Protein AF-A0A3B8WVD6-F1 (afdb_monomer)

Radius of gyration: 18.37 Å; Cα contacts (8 Å, |Δi|>4): 48; chains: 1; bounding box: 48×24×40 Å

Mean predicted aligned error: 9.53 Å

InterPro domains:
  IPR002081 Cryptochrome/DNA photolyase class 1 [PTHR11455] (1-78)
  IPR036134 Cryptochrome/DNA photolyase, FAD-binding domain-like superfamily [SSF48173] (2-94)

Organism: Marinobacter nauticus (NCBI:txid2743)

Structure (mmCIF, N/CA/C/O backbone):
data_AF-A0A3B8WVD6-F1
#
_entry.id   AF-A0A3B8WVD6-F1
#
loop_
_atom_site.group_PDB
_atom_site.id
_atom_site.type_symbol
_atom_site.label_atom_id
_atom_site.label_alt_id
_atom_site.label_comp_id
_atom_site.label_asym_id
_atom_site.label_entity_id
_atom_site.label_seq_id
_atom_site.pdbx_PDB_ins_code
_atom_site.Cartn_x
_atom_site.Cartn_y
_atom_site.Cartn_z
_atom_site.occupancy
_atom_site.B_iso_or_equiv
_atom_site.auth_seq_id
_atom_site.auth_comp_id
_atom_site.auth_asym_id
_atom_site.auth_atom_id
_atom_site.pdbx_PDB_model_num
ATOM 1 N N . ALA A 1 1 ? -5.674 2.768 19.971 1.00 48.38 1 ALA A N 1
ATOM 2 C CA . ALA A 1 1 ? -5.245 4.164 20.207 1.00 48.38 1 ALA A CA 1
ATOM 3 C C . ALA A 1 1 ? -3.770 4.446 19.856 1.00 48.38 1 ALA A C 1
ATOM 5 O O . ALA A 1 1 ? -3.454 5.613 19.680 1.00 48.38 1 ALA A O 1
ATOM 6 N N . ASN A 1 2 ? -2.890 3.437 19.688 1.00 57.38 2 ASN A N 1
ATOM 7 C CA . ASN A 1 2 ? -1.428 3.634 19.549 1.00 57.38 2 ASN A CA 1
ATOM 8 C C . ASN A 1 2 ? -0.804 3.252 18.184 1.00 57.38 2 ASN A C 1
ATOM 10 O O . ASN A 1 2 ? 0.419 3.244 18.056 1.00 57.38 2 ASN A O 1
ATOM 14 N N . TYR A 1 3 ? -1.596 2.955 17.149 1.00 56.59 3 TYR A N 1
ATOM 15 C CA . TYR A 1 3 ? -1.078 2.521 15.837 1.00 56.59 3 TYR A CA 1
ATOM 16 C C . TYR A 1 3 ? -0.223 3.603 15.149 1.00 56.59 3 TYR A C 1
ATOM 18 O O . TYR A 1 3 ? 0.857 3.318 14.637 1.00 56.59 3 TYR A O 1
ATOM 26 N N . LYS A 1 4 ? -0.646 4.875 15.205 1.00 53.59 4 LYS A N 1
ATOM 27 C CA . LYS A 1 4 ? 0.085 6.001 14.585 1.00 53.59 4 LYS A CA 1
ATOM 28 C C . LYS A 1 4 ? 1.485 6.213 15.180 1.00 53.59 4 LYS A C 1
ATOM 30 O O . LYS A 1 4 ? 2.384 6.647 14.470 1.00 53.59 4 LYS A O 1
ATOM 35 N N . VAL A 1 5 ? 1.665 5.899 16.464 1.00 59.62 5 VAL A N 1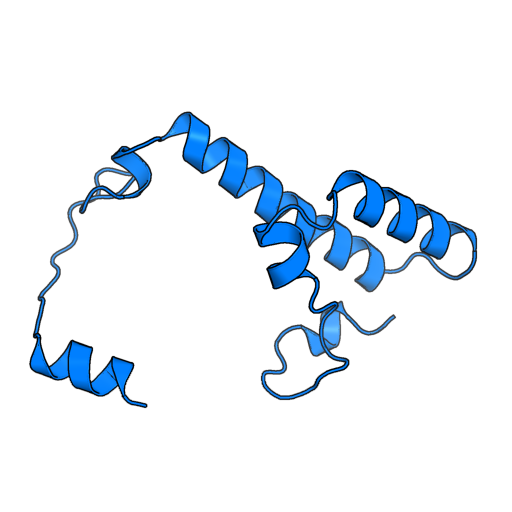
ATOM 36 C CA . VAL A 1 5 ? 2.930 6.096 17.193 1.00 59.62 5 VAL A CA 1
ATOM 37 C C . VAL A 1 5 ? 3.888 4.924 16.976 1.00 59.62 5 VAL A C 1
ATOM 39 O O . VAL A 1 5 ? 5.099 5.111 16.940 1.00 59.62 5 VAL A O 1
ATOM 42 N N . THR A 1 6 ? 3.356 3.717 16.780 1.00 57.66 6 THR A N 1
ATOM 43 C CA . THR A 1 6 ? 4.149 2.481 16.746 1.00 57.66 6 THR A CA 1
ATOM 44 C C . THR A 1 6 ? 4.462 1.984 15.331 1.00 57.66 6 THR A C 1
ATOM 46 O O . THR A 1 6 ? 5.390 1.202 15.173 1.00 57.66 6 THR A O 1
ATOM 49 N N . ARG A 1 7 ? 3.808 2.501 14.276 1.00 57.16 7 ARG A N 1
ATOM 50 C CA . ARG A 1 7 ? 3.968 2.031 12.877 1.00 57.16 7 ARG A CA 1
ATOM 51 C C . ARG A 1 7 ? 5.398 1.991 12.316 1.00 57.16 7 ARG A C 1
ATOM 53 O O . ARG A 1 7 ? 5.630 1.280 11.345 1.00 57.16 7 ARG A O 1
ATOM 60 N N . ASN A 1 8 ? 6.324 2.779 12.867 1.00 63.28 8 ASN A N 1
ATOM 61 C CA . ASN A 1 8 ? 7.722 2.832 12.418 1.00 63.28 8 ASN A CA 1
ATOM 62 C C . ASN A 1 8 ? 8.657 1.969 13.283 1.00 63.28 8 ASN A C 1
ATOM 64 O O . ASN A 1 8 ? 9.851 1.900 13.001 1.00 63.28 8 ASN A O 1
ATOM 68 N N . ALA A 1 9 ? 8.140 1.336 14.339 1.00 60.84 9 ALA A N 1
ATOM 69 C CA . ALA A 1 9 ? 8.902 0.400 15.147 1.00 60.84 9 ALA A CA 1
ATOM 70 C C . ALA A 1 9 ? 9.109 -0.897 14.356 1.00 60.84 9 ALA A C 1
ATOM 72 O O . ALA A 1 9 ? 8.147 -1.538 13.929 1.00 60.84 9 ALA A O 1
ATOM 73 N N . LEU A 1 10 ? 10.374 -1.271 14.167 1.00 57.97 10 LEU A N 1
ATOM 74 C CA . LEU A 1 10 ? 10.767 -2.447 13.389 1.00 57.97 10 LEU A CA 1
ATOM 75 C C . LEU A 1 10 ? 10.572 -3.771 14.151 1.00 57.97 10 LEU A C 1
ATOM 77 O O . LEU A 1 10 ? 10.532 -4.812 13.506 1.00 57.97 10 LEU A O 1
ATOM 81 N N . ASP A 1 11 ? 10.419 -3.731 15.481 1.00 48.72 11 ASP A N 1
ATOM 82 C CA . ASP A 1 11 ? 10.678 -4.894 16.350 1.00 48.72 11 ASP A CA 1
ATOM 83 C C . ASP A 1 11 ? 9.561 -5.219 17.365 1.00 48.72 11 ASP A C 1
ATOM 85 O O . ASP A 1 11 ? 9.779 -5.935 18.336 1.00 48.72 11 ASP A O 1
ATOM 89 N N . ASP A 1 12 ? 8.344 -4.698 17.167 1.00 52.09 12 ASP A N 1
ATOM 90 C CA . ASP A 1 12 ? 7.203 -5.012 18.041 1.00 52.09 12 ASP A CA 1
ATOM 91 C C . ASP A 1 12 ? 6.046 -5.670 17.269 1.00 52.09 12 ASP A C 1
ATOM 93 O O . ASP A 1 12 ? 5.597 -5.226 16.206 1.00 52.09 12 ASP A O 1
ATOM 97 N N . TRP A 1 13 ? 5.540 -6.780 17.803 1.00 52.91 13 TRP A N 1
ATOM 98 C CA . TRP A 1 13 ? 4.434 -7.516 17.199 1.00 52.91 13 TRP A CA 1
ATOM 99 C C . TRP A 1 13 ? 3.119 -6.725 17.295 1.00 52.91 13 TRP A C 1
ATOM 101 O O . TRP A 1 13 ? 2.325 -6.758 16.351 1.00 52.91 13 TRP A O 1
ATOM 111 N N . GLY A 1 14 ? 2.937 -5.930 18.358 1.00 54.56 14 GLY A N 1
ATOM 112 C CA . GLY A 1 14 ? 1.759 -5.080 18.588 1.00 54.56 14 GLY A CA 1
ATOM 113 C C . GLY A 1 14 ? 1.750 -3.747 17.828 1.00 54.56 14 GLY A C 1
ATOM 114 O O . GLY A 1 14 ? 0.735 -3.050 17.819 1.00 54.56 14 GLY A O 1
ATOM 115 N N . SER A 1 15 ? 2.848 -3.398 17.153 1.00 55.28 15 SER A N 1
ATOM 116 C CA . SER A 1 15 ? 3.036 -2.088 16.513 1.00 55.28 15 SER A CA 1
ATOM 117 C C . SER A 1 15 ? 2.273 -1.888 15.203 1.00 55.28 15 SER A C 1
ATOM 119 O O . SER A 1 15 ? 2.144 -0.771 14.695 1.00 55.28 15 SER A O 1
ATOM 121 N N . SER A 1 16 ? 1.768 -2.975 14.616 1.00 58.03 16 SER A N 1
ATOM 122 C CA . SER A 1 16 ? 1.013 -2.927 13.371 1.00 58.03 16 SER A CA 1
ATOM 123 C C . SER A 1 16 ? -0.026 -4.035 13.294 1.00 58.03 16 SER A C 1
ATOM 125 O O . SER A 1 16 ? 0.107 -5.062 13.948 1.00 58.03 16 SER A O 1
ATOM 127 N N . SER A 1 17 ? -1.057 -3.843 12.469 1.00 61.03 17 SER A N 1
ATOM 128 C CA . SER A 1 17 ? -2.153 -4.807 12.300 1.00 61.03 17 SER A CA 1
ATOM 129 C C . SER A 1 17 ? -1.725 -6.137 11.672 1.00 61.03 17 SER A C 1
ATOM 131 O O . SER A 1 17 ? -2.492 -7.091 11.687 1.00 61.03 17 SER A O 1
ATOM 133 N N . LYS A 1 18 ? -0.520 -6.203 11.084 1.00 75.56 18 LYS A N 1
ATOM 134 C CA . LYS A 1 18 ? 0.031 -7.379 10.391 1.00 75.56 18 LYS A CA 1
ATOM 135 C C . LYS A 1 18 ? -0.879 -7.944 9.284 1.00 75.56 18 LYS A C 1
ATOM 137 O O . LYS A 1 18 ? -0.625 -9.038 8.812 1.00 75.56 18 LYS A O 1
ATOM 142 N N . PHE A 1 19 ? -1.874 -7.203 8.783 1.00 69.00 19 PHE A N 1
ATOM 143 C CA . PHE A 1 19 ? -2.833 -7.692 7.773 1.00 69.00 19 PHE A CA 1
ATOM 144 C C . PHE A 1 19 ? -2.258 -7.891 6.362 1.00 69.00 19 PHE A C 1
ATOM 146 O O . PHE A 1 19 ? -2.916 -8.485 5.509 1.00 69.00 19 PHE A O 1
ATOM 153 N N . ALA A 1 20 ? -1.037 -7.416 6.105 1.00 72.06 20 ALA A N 1
ATOM 154 C CA . ALA A 1 20 ? -0.402 -7.444 4.790 1.00 72.06 20 ALA A CA 1
ATOM 155 C C . ALA A 1 20 ? -0.438 -8.818 4.073 1.00 72.06 20 ALA A C 1
ATOM 157 O O . ALA A 1 20 ? -0.925 -8.848 2.943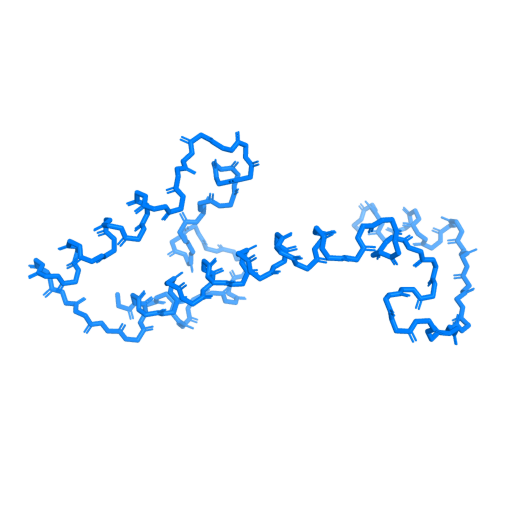 1.00 72.06 20 ALA A O 1
ATOM 158 N N . PRO A 1 21 ? -0.004 -9.951 4.670 1.00 71.38 21 PRO A N 1
ATOM 159 C CA . PRO A 1 21 ? -0.013 -11.250 3.991 1.00 71.38 21 PRO A CA 1
ATOM 160 C C . PRO A 1 21 ? -1.424 -11.739 3.626 1.00 71.38 21 PRO A C 1
ATOM 162 O O . PRO A 1 21 ? -1.627 -12.252 2.527 1.00 71.38 21 PRO A O 1
ATOM 165 N N . TRP A 1 22 ? -2.420 -11.527 4.492 1.00 73.50 22 TRP A N 1
ATOM 166 C CA . TRP A 1 22 ? -3.804 -11.946 4.227 1.00 73.50 22 TRP A CA 1
ATOM 167 C C . TRP A 1 22 ? -4.486 -11.083 3.160 1.00 73.50 22 TRP A C 1
ATOM 169 O O . TRP A 1 22 ? -5.198 -11.611 2.305 1.00 73.50 22 TRP A O 1
ATOM 179 N N . LEU A 1 23 ? -4.221 -9.773 3.159 1.00 74.44 23 LEU A N 1
ATOM 180 C CA . LEU A 1 23 ? -4.709 -8.846 2.132 1.00 74.44 2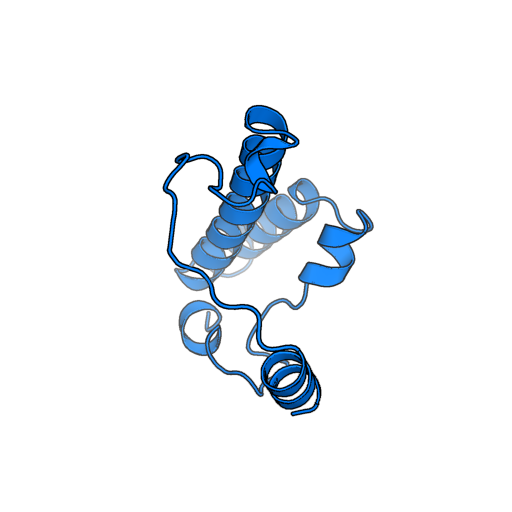3 LEU A CA 1
ATOM 181 C C . LEU A 1 23 ? -4.026 -9.053 0.771 1.00 74.44 23 LEU A C 1
ATOM 183 O O . LEU A 1 23 ? -4.641 -8.777 -0.263 1.00 74.44 23 LEU A O 1
ATOM 187 N N . ALA A 1 24 ? -2.763 -9.492 0.764 1.00 73.50 24 ALA A N 1
ATOM 188 C CA . ALA A 1 24 ? -1.997 -9.755 -0.453 1.00 73.50 24 ALA A CA 1
ATOM 189 C C . ALA A 1 24 ? -2.465 -11.033 -1.159 1.00 73.50 24 ALA A C 1
ATOM 191 O O . ALA A 1 24 ? -2.549 -11.052 -2.383 1.00 73.50 24 ALA A O 1
ATOM 192 N N . ASN A 1 25 ? -2.820 -12.071 -0.395 1.00 77.75 25 ASN A N 1
ATOM 193 C CA . ASN A 1 25 ? -3.307 -13.340 -0.941 1.00 77.75 25 ASN A CA 1
ATOM 194 C C . ASN A 1 25 ? -4.825 -13.357 -1.209 1.00 77.75 25 ASN A C 1
ATOM 196 O O . ASN A 1 25 ? -5.364 -14.362 -1.661 1.00 77.75 25 ASN A O 1
ATOM 200 N N . GLY A 1 26 ? -5.535 -12.269 -0.892 1.00 77.12 26 GLY A N 1
ATOM 201 C CA . GLY A 1 26 ? -6.992 -12.184 -1.037 1.00 77.12 26 GLY A CA 1
ATOM 202 C C . GLY A 1 26 ? -7.783 -13.014 -0.020 1.00 77.12 26 GLY A C 1
ATOM 203 O O . GLY A 1 26 ? -8.994 -13.136 -0.158 1.00 77.12 26 GLY A O 1
ATOM 204 N N . CYS A 1 27 ? -7.130 -13.546 1.019 1.00 75.31 27 CYS A N 1
ATOM 205 C CA . CYS A 1 27 ? -7.788 -14.260 2.118 1.00 75.31 27 CYS A CA 1
ATOM 206 C C . CYS A 1 27 ? -8.645 -13.340 2.999 1.00 75.31 27 CYS A C 1
ATOM 208 O O . CYS A 1 27 ? -9.452 -13.826 3.784 1.00 75.31 27 CYS A O 1
ATOM 210 N N . LEU A 1 28 ? -8.426 -12.027 2.910 1.00 76.50 28 LEU A N 1
ATOM 211 C CA . LEU A 1 28 ? -9.163 -11.006 3.639 1.00 76.50 28 LEU A CA 1
ATOM 212 C C . LEU A 1 28 ? -9.571 -9.899 2.666 1.00 76.50 28 LEU A C 1
ATOM 214 O O . LEU A 1 28 ? -8.726 -9.363 1.941 1.00 76.50 28 LEU A O 1
ATOM 218 N N . SER A 1 29 ? -10.854 -9.536 2.643 1.00 82.19 29 SER A N 1
ATOM 219 C CA . SER A 1 29 ? -11.326 -8.427 1.819 1.00 82.19 29 SER A CA 1
ATOM 220 C C . SER A 1 29 ? -11.047 -7.095 2.503 1.00 82.19 29 SER A C 1
ATOM 222 O O . SER A 1 29 ? -11.383 -6.893 3.667 1.00 82.19 29 SER A O 1
ATOM 224 N N . VAL A 1 30 ? -10.527 -6.118 1.756 1.00 83.12 30 VAL A N 1
ATOM 225 C CA . VAL A 1 30 ? -10.374 -4.739 2.260 1.00 83.12 30 VAL A CA 1
ATOM 226 C C . VAL A 1 30 ? -11.705 -4.176 2.759 1.00 83.12 30 VAL A C 1
ATOM 228 O O . VAL A 1 30 ? -11.723 -3.462 3.756 1.00 83.12 30 VAL A O 1
ATOM 231 N N . ARG A 1 31 ? -12.826 -4.527 2.114 1.00 83.50 31 ARG A N 1
ATOM 232 C CA . ARG A 1 31 ? -14.160 -4.068 2.533 1.00 83.50 31 ARG A CA 1
ATOM 233 C C . ARG A 1 31 ? -14.546 -4.613 3.906 1.00 83.50 31 ARG A C 1
ATOM 235 O O . ARG A 1 31 ? -15.124 -3.878 4.696 1.00 83.50 31 ARG A O 1
ATOM 242 N N . GLU A 1 32 ? -14.189 -5.863 4.195 1.00 85.50 32 GLU A N 1
ATOM 243 C CA . GLU A 1 32 ? -14.414 -6.476 5.509 1.00 85.50 32 GLU A CA 1
ATOM 244 C C . GLU A 1 32 ? -13.560 -5.790 6.577 1.00 85.50 32 GLU A C 1
ATOM 246 O O . GLU A 1 32 ? -14.063 -5.478 7.652 1.00 85.50 32 GLU A O 1
ATOM 251 N N . VAL A 1 33 ? -12.299 -5.468 6.263 1.00 85.00 33 VAL A N 1
ATOM 252 C CA . VAL A 1 33 ? -11.427 -4.732 7.193 1.00 85.00 33 VAL A CA 1
ATOM 253 C C . VAL A 1 33 ? -11.975 -3.336 7.482 1.00 85.00 33 VAL A C 1
ATOM 255 O O . VAL A 1 33 ? -12.009 -2.928 8.639 1.00 85.00 33 VAL A O 1
ATOM 258 N N . VAL A 1 34 ? -12.438 -2.607 6.462 1.00 85.62 34 VAL A N 1
ATOM 259 C CA . VAL A 1 34 ? -13.040 -1.277 6.651 1.00 85.62 34 VAL A CA 1
ATOM 260 C C . VAL A 1 34 ? -14.312 -1.367 7.495 1.00 85.62 34 VAL A C 1
ATOM 262 O O . VAL A 1 34 ? -14.446 -0.611 8.453 1.00 85.62 34 VAL A O 1
ATOM 265 N N . ALA A 1 35 ? -15.197 -2.326 7.211 1.00 87.00 35 ALA A N 1
ATOM 266 C CA . ALA A 1 35 ? -16.409 -2.534 8.002 1.00 87.00 35 ALA A CA 1
ATOM 267 C C . ALA A 1 35 ? -16.089 -2.869 9.471 1.00 87.00 35 ALA A C 1
ATOM 269 O O . ALA A 1 35 ? -16.725 -2.338 10.381 1.00 87.00 35 ALA A O 1
ATOM 270 N N . ALA A 1 36 ? -15.063 -3.690 9.715 1.00 86.38 36 ALA A N 1
ATOM 271 C CA . ALA A 1 36 ? -14.602 -4.009 11.063 1.00 86.38 36 ALA A CA 1
ATOM 272 C C . ALA A 1 36 ? -14.015 -2.784 11.789 1.00 86.38 36 ALA A C 1
ATOM 274 O O . ALA A 1 36 ? -14.265 -2.604 12.982 1.00 86.38 36 ALA A O 1
ATOM 275 N N . ILE A 1 37 ? -13.280 -1.914 11.084 1.00 85.38 37 ILE A N 1
ATOM 276 C CA . ILE A 1 37 ? -12.785 -0.643 11.640 1.00 85.38 37 ILE A CA 1
ATOM 277 C C . ILE A 1 37 ? -13.964 0.253 12.029 1.00 85.38 37 ILE A C 1
ATOM 279 O O . ILE A 1 37 ? -14.003 0.740 13.156 1.00 85.38 37 ILE A O 1
ATOM 283 N N . GLU A 1 38 ? -14.945 0.432 11.143 1.00 85.25 38 GLU A N 1
ATOM 284 C CA . GLU A 1 38 ? -16.137 1.241 11.428 1.00 85.25 38 GLU A CA 1
ATOM 285 C C . GLU A 1 38 ? -16.925 0.697 12.624 1.00 85.25 38 GLU A C 1
ATOM 287 O O . GLU A 1 38 ? -17.379 1.461 13.478 1.00 85.25 38 GLU A O 1
ATOM 292 N N . GLN A 1 39 ? -17.070 -0.626 12.721 1.00 87.44 39 GLN A N 1
ATOM 293 C CA . GLN A 1 39 ? -17.727 -1.266 13.855 1.00 87.44 39 GLN A CA 1
ATOM 294 C C . GLN A 1 39 ? -16.961 -1.023 15.162 1.00 87.44 39 GLN A C 1
ATOM 296 O O . GLN A 1 39 ? -17.572 -0.672 16.173 1.00 87.44 39 GLN A O 1
ATOM 301 N N . TYR A 1 40 ? -15.633 -1.152 15.141 1.00 85.31 40 TYR A N 1
ATOM 302 C CA . TYR A 1 40 ? -14.790 -0.864 16.299 1.00 85.31 40 TYR A CA 1
ATOM 303 C C . TYR A 1 40 ? -14.901 0.604 16.733 1.00 85.31 40 TYR A C 1
ATOM 305 O O . TYR A 1 40 ? -15.040 0.885 17.924 1.00 85.31 40 TYR A O 1
ATOM 313 N N . GLU A 1 41 ? -14.894 1.544 15.784 1.00 86.69 41 GLU A N 1
ATOM 314 C CA . GLU A 1 41 ? -15.049 2.974 16.065 1.00 86.69 41 GLU A CA 1
ATOM 315 C C . GLU A 1 41 ? -16.406 3.306 16.698 1.00 86.69 41 GLU A C 1
ATOM 317 O O . GLU A 1 41 ? -16.465 4.165 17.576 1.00 86.69 41 GLU A O 1
ATOM 322 N N . ARG A 1 42 ? -17.478 2.612 16.289 1.00 85.81 42 ARG A N 1
ATOM 323 C CA . ARG A 1 42 ? -18.822 2.766 16.873 1.00 85.81 42 ARG A CA 1
ATOM 324 C C . ARG A 1 42 ? -18.936 2.182 18.280 1.00 85.81 42 ARG A C 1
ATOM 326 O O . ARG A 1 42 ? -19.683 2.720 19.088 1.00 85.81 42 ARG A O 1
ATOM 333 N N . GLN A 1 43 ? -18.253 1.071 18.553 1.00 87.00 43 GLN A N 1
ATOM 334 C CA . GLN A 1 43 ? -18.359 0.351 19.828 1.00 87.00 43 GLN A CA 1
ATOM 335 C C . GLN A 1 43 ? -17.384 0.850 20.898 1.00 87.00 43 GLN A C 1
ATOM 337 O O . GLN A 1 43 ? -17.673 0.721 22.083 1.00 87.00 43 GLN A O 1
ATOM 342 N N . HIS A 1 44 ? -16.228 1.379 20.494 1.00 83.00 44 HIS A N 1
ATOM 343 C CA . HIS A 1 44 ? -15.151 1.744 21.412 1.00 83.00 44 HIS A CA 1
ATOM 344 C C . HIS A 1 44 ? -14.797 3.224 21.281 1.00 83.00 44 HIS A C 1
ATOM 346 O O . HIS A 1 44 ? -15.325 4.053 22.012 1.00 83.00 44 HIS A O 1
ATOM 352 N N . THR A 1 45 ? -13.888 3.554 20.361 1.00 77.44 45 THR A N 1
ATOM 353 C CA . THR A 1 45 ? -13.370 4.913 20.183 1.00 77.44 45 THR A CA 1
ATOM 354 C C . THR A 1 45 ? -12.866 5.094 18.762 1.00 77.44 45 THR A C 1
ATOM 356 O O . THR A 1 45 ? -11.985 4.358 18.308 1.00 77.44 45 THR A O 1
ATOM 359 N N . ARG A 1 46 ? -13.333 6.162 18.118 1.00 80.00 46 ARG A N 1
ATOM 360 C CA . ARG A 1 46 ? -12.726 6.732 16.916 1.00 80.00 46 ARG A CA 1
ATOM 361 C C . ARG A 1 46 ? -11.549 7.623 17.295 1.00 80.00 46 ARG A C 1
ATOM 363 O O . ARG A 1 46 ? -11.696 8.536 18.102 1.00 80.00 46 ARG A O 1
ATOM 370 N N . ASN A 1 47 ? -10.372 7.357 16.740 1.00 79.62 47 ASN A N 1
ATOM 371 C CA . ASN A 1 47 ? -9.183 8.174 16.981 1.00 79.62 47 ASN A CA 1
ATOM 372 C C . ASN A 1 47 ? -8.277 8.225 15.744 1.00 79.62 47 ASN A C 1
ATOM 374 O O . ASN A 1 47 ? -8.466 7.505 14.768 1.00 79.62 47 ASN A O 1
ATOM 378 N N . ASP A 1 48 ? -7.234 9.045 15.815 1.00 73.50 48 ASP A N 1
ATOM 379 C CA . ASP A 1 48 ? -6.216 9.159 14.769 1.00 73.50 48 ASP A CA 1
ATOM 380 C C . ASP A 1 48 ? -5.607 7.816 14.345 1.00 73.50 48 ASP A C 1
ATOM 382 O O . ASP A 1 48 ? -5.205 7.660 13.198 1.00 73.50 48 ASP A O 1
ATOM 386 N N . SER A 1 49 ? -5.524 6.839 15.252 1.00 71.19 49 SER A N 1
ATOM 387 C CA . SER A 1 49 ? -4.960 5.522 14.947 1.00 71.19 49 SER A CA 1
ATOM 388 C C . SER A 1 49 ? -5.899 4.651 14.111 1.00 71.19 49 SER A C 1
ATOM 390 O O . SER A 1 49 ? -5.414 3.937 13.236 1.00 71.19 49 SER A O 1
ATOM 392 N N . THR A 1 50 ? -7.214 4.700 14.350 1.00 76.69 50 THR A N 1
ATOM 393 C CA . THR A 1 50 ? -8.199 3.967 13.534 1.00 76.69 50 THR A CA 1
ATOM 394 C C . THR A 1 50 ? -8.331 4.593 12.146 1.00 76.69 50 THR A C 1
ATOM 396 O O . THR A 1 50 ? -8.300 3.877 11.145 1.00 76.69 50 THR A O 1
ATOM 399 N N . TYR A 1 51 ? -8.311 5.928 12.068 1.00 76.56 51 TYR A N 1
ATOM 400 C CA . TYR A 1 51 ? -8.229 6.653 10.798 1.00 76.56 51 TYR A CA 1
ATOM 401 C C . TYR A 1 51 ? -6.954 6.316 10.014 1.00 76.56 51 TYR A C 1
ATOM 403 O O . TYR A 1 51 ? -7.005 6.092 8.805 1.00 76.56 51 TYR A O 1
ATOM 411 N N . TRP A 1 52 ? -5.802 6.241 10.687 1.00 79.31 52 TRP A N 1
ATOM 412 C CA . TRP A 1 52 ? -4.545 5.947 10.005 1.00 79.31 52 TRP A CA 1
ATOM 413 C C . TRP A 1 52 ? -4.514 4.534 9.414 1.00 79.31 52 TRP A C 1
ATOM 415 O O . TRP A 1 52 ? -3.989 4.340 8.323 1.00 79.31 52 TRP A O 1
ATOM 425 N N . LEU A 1 53 ? -5.132 3.555 10.081 1.00 78.44 53 LEU A N 1
ATOM 426 C CA . LEU A 1 53 ? -5.283 2.208 9.528 1.00 78.44 53 LEU A CA 1
ATOM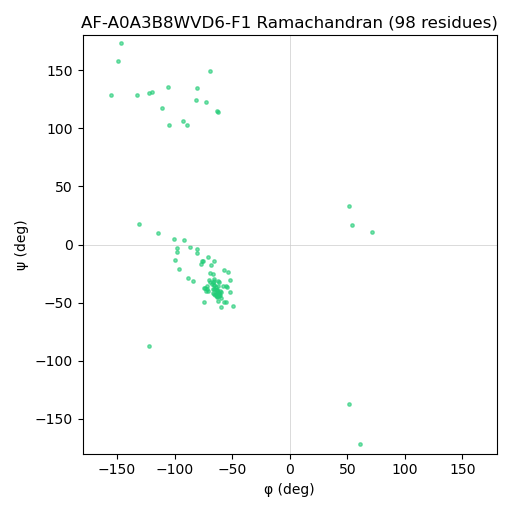 427 C C . LEU A 1 53 ? -6.130 2.213 8.244 1.00 78.44 53 LEU A C 1
ATOM 429 O O . LEU A 1 53 ? -5.760 1.571 7.265 1.00 78.44 53 LEU A O 1
ATOM 433 N N . TRP A 1 54 ? -7.222 2.980 8.217 1.00 81.00 54 TRP A N 1
ATOM 434 C CA . TRP A 1 54 ? -8.019 3.184 7.004 1.00 81.00 54 TRP A CA 1
ATOM 435 C C . TRP A 1 54 ? -7.222 3.889 5.891 1.00 81.00 54 TRP A C 1
ATOM 437 O O . TRP A 1 54 ? -7.290 3.490 4.729 1.00 81.00 54 TRP A O 1
ATOM 447 N N . PHE A 1 55 ? -6.399 4.881 6.238 1.00 82.00 55 PHE A N 1
ATOM 448 C CA . PHE A 1 55 ? -5.536 5.579 5.282 1.00 82.00 55 PHE A CA 1
ATOM 449 C C . PHE A 1 55 ? -4.492 4.653 4.630 1.00 82.00 55 PHE A C 1
ATOM 451 O O . PHE A 1 55 ? -4.248 4.742 3.427 1.00 82.00 55 PHE A O 1
ATOM 458 N N . GLU A 1 56 ? -3.905 3.719 5.378 1.00 84.25 56 GLU A N 1
ATOM 459 C CA . GLU A 1 56 ? -2.985 2.721 4.808 1.00 84.25 56 GLU A CA 1
ATOM 460 C C . GLU A 1 56 ? -3.711 1.756 3.840 1.00 84.25 56 GLU A C 1
ATOM 462 O O . GLU A 1 56 ? -3.143 1.336 2.828 1.00 84.25 56 GLU A O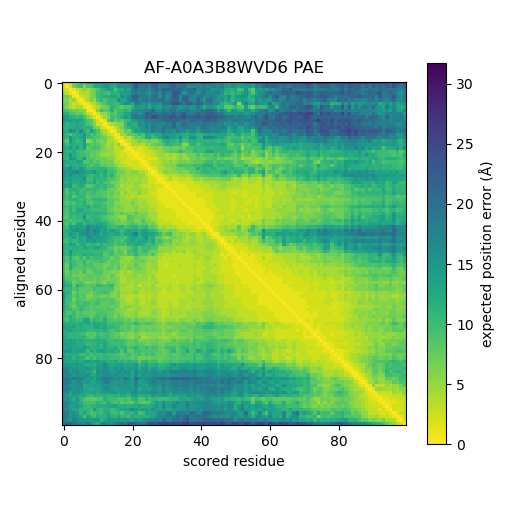 1
ATOM 467 N N . LEU A 1 57 ? -4.999 1.458 4.069 1.00 84.94 57 LEU A N 1
ATOM 468 C CA . LEU A 1 57 ? -5.814 0.694 3.110 1.00 84.94 57 LEU A CA 1
ATOM 469 C C . LEU A 1 57 ? -6.066 1.476 1.811 1.00 84.94 57 LEU A C 1
ATOM 471 O O . LEU A 1 57 ? -6.074 0.875 0.734 1.00 84.94 57 LEU A O 1
ATOM 475 N N . LEU A 1 58 ? -6.202 2.805 1.876 1.00 87.12 58 LEU A N 1
ATOM 476 C CA . LEU A 1 58 ? -6.282 3.641 0.672 1.00 87.12 58 LEU A CA 1
ATOM 477 C C . LEU A 1 58 ? -4.997 3.587 -0.153 1.00 87.12 58 LEU A C 1
ATOM 479 O O . LEU A 1 58 ? -5.069 3.570 -1.379 1.00 87.12 58 LEU A O 1
ATOM 483 N N . TRP A 1 59 ? -3.827 3.520 0.488 1.00 89.00 59 TRP A N 1
ATOM 484 C CA . TRP A 1 59 ? -2.561 3.351 -0.229 1.00 89.00 59 TRP A CA 1
ATOM 485 C C . TRP A 1 59 ? -2.513 2.043 -1.020 1.00 89.00 59 TRP A C 1
ATOM 487 O O . TRP A 1 59 ? -2.087 2.047 -2.179 1.00 89.00 59 TRP A O 1
ATOM 497 N N . ARG A 1 60 ? -2.997 0.936 -0.439 1.00 88.75 60 ARG A N 1
ATOM 498 C CA . ARG A 1 60 ? -3.145 -0.341 -1.159 1.00 88.75 60 ARG A CA 1
ATOM 499 C C . ARG A 1 60 ? -4.022 -0.169 -2.399 1.00 88.75 60 ARG A C 1
ATOM 501 O O . ARG A 1 60 ? -3.638 -0.602 -3.484 1.00 88.75 60 ARG A O 1
ATOM 508 N N . GLU A 1 61 ? -5.182 0.461 -2.240 1.00 88.31 61 GLU A N 1
ATOM 509 C CA . GLU A 1 61 ? -6.133 0.674 -3.333 1.00 88.31 61 GLU A CA 1
ATOM 510 C C . GLU A 1 61 ? -5.542 1.582 -4.420 1.00 88.31 61 GLU A C 1
ATOM 512 O O . GLU A 1 61 ? -5.610 1.273 -5.609 1.00 88.31 61 GLU A O 1
ATOM 517 N N . TYR A 1 62 ? -4.859 2.655 -4.022 1.00 91.06 62 TYR A N 1
ATOM 518 C CA . TYR A 1 62 ? -4.148 3.538 -4.937 1.00 91.06 62 TYR A CA 1
ATOM 519 C C . TYR A 1 62 ? -3.139 2.770 -5.797 1.00 91.06 62 TYR A C 1
ATOM 521 O O . TYR A 1 62 ? -3.164 2.904 -7.020 1.00 91.06 62 TYR A O 1
ATOM 529 N N . PHE A 1 63 ? -2.280 1.936 -5.198 1.00 89.81 63 PHE A N 1
ATOM 530 C CA . PHE A 1 63 ? -1.289 1.168 -5.957 1.00 89.81 63 PHE A CA 1
ATOM 531 C C . PHE A 1 63 ? -1.916 0.109 -6.866 1.00 89.81 63 PHE A C 1
ATOM 533 O O . PHE A 1 63 ? -1.389 -0.125 -7.955 1.00 89.81 63 PHE A O 1
ATOM 540 N N . TYR A 1 64 ? -3.051 -0.474 -6.474 1.00 89.38 64 TYR A N 1
ATOM 541 C CA . TYR A 1 64 ? -3.821 -1.367 -7.338 1.00 89.38 64 TYR A CA 1
ATOM 542 C C . TYR A 1 64 ? -4.273 -0.649 -8.620 1.00 89.38 64 TYR A C 1
ATOM 544 O O . TYR A 1 64 ? -3.930 -1.071 -9.729 1.00 89.38 64 TYR A O 1
ATOM 552 N N . TRP A 1 65 ? -4.941 0.501 -8.494 1.00 92.62 65 TRP A N 1
ATOM 553 C CA . TRP A 1 65 ? -5.363 1.297 -9.654 1.00 92.62 65 TRP A CA 1
ATOM 554 C C . TRP A 1 65 ? -4.183 1.872 -10.439 1.00 92.62 65 TRP A C 1
ATOM 556 O O . TRP A 1 65 ? -4.229 1.950 -11.667 1.00 92.62 65 TRP A O 1
ATOM 566 N N . TYR A 1 66 ? -3.101 2.242 -9.756 1.00 93.19 66 TYR A N 1
ATOM 567 C CA . TYR A 1 66 ? -1.873 2.723 -10.383 1.00 93.19 66 TYR A CA 1
ATOM 568 C C . TYR A 1 66 ? -1.241 1.646 -11.273 1.00 93.19 66 TYR A C 1
ATOM 570 O O . TYR A 1 66 ? -0.858 1.930 -12.411 1.00 93.19 66 TYR A O 1
ATOM 578 N N . ALA A 1 67 ? -1.186 0.401 -10.791 1.00 92.69 67 ALA A N 1
ATOM 579 C CA . ALA A 1 67 ? -0.704 -0.741 -11.557 1.00 92.69 67 ALA A CA 1
ATOM 580 C C . ALA A 1 67 ? -1.601 -1.042 -12.761 1.00 92.69 67 ALA A C 1
ATOM 582 O O . ALA A 1 67 ? -1.080 -1.217 -13.861 1.00 92.69 67 ALA A O 1
ATOM 583 N N . LEU A 1 68 ? -2.928 -1.006 -12.600 1.00 92.69 68 LEU A N 1
ATOM 584 C CA . LEU A 1 68 ? -3.862 -1.170 -13.720 1.00 92.69 68 LEU A CA 1
ATOM 585 C C . LEU A 1 68 ? -3.703 -0.067 -14.778 1.00 92.69 68 LEU A C 1
ATOM 587 O O . LEU A 1 68 ? -3.642 -0.349 -15.972 1.00 92.69 68 LEU A O 1
ATOM 591 N N . LYS A 1 69 ? -3.574 1.193 -14.350 1.00 93.94 69 LYS A N 1
ATOM 592 C CA . LYS A 1 69 ? -3.421 2.351 -15.245 1.00 93.94 69 LYS A CA 1
ATOM 593 C C . LYS A 1 69 ? -2.109 2.320 -16.030 1.00 93.94 69 LYS A C 1
ATOM 595 O O . LYS A 1 69 ? -2.060 2.696 -17.206 1.00 93.94 69 LYS A O 1
ATOM 600 N N . HIS A 1 70 ? -1.012 1.956 -15.372 1.00 92.81 70 HIS A N 1
ATOM 601 C CA . HIS A 1 70 ? 0.320 2.050 -15.965 1.00 92.81 70 HIS A CA 1
ATOM 602 C C . HIS A 1 70 ? 0.814 0.736 -16.577 1.00 92.81 70 HIS A C 1
ATOM 604 O O . HIS A 1 70 ? 1.654 0.791 -17.484 1.00 92.81 70 HIS A O 1
ATOM 610 N N . GLY A 1 71 ? 0.261 -0.405 -16.165 1.00 93.19 71 GLY A N 1
ATOM 611 C CA . GLY A 1 71 ? 0.581 -1.734 -16.678 1.00 93.19 71 GLY A CA 1
ATOM 612 C C . GLY A 1 71 ? 2.084 -2.007 -16.659 1.00 93.19 71 GLY A C 1
ATOM 613 O O . GLY A 1 71 ? 2.795 -1.605 -15.740 1.00 93.19 71 GLY A O 1
ATOM 614 N N . GLY A 1 72 ? 2.602 -2.605 -17.735 1.00 91.19 72 GLY A N 1
ATOM 615 C CA . GLY A 1 72 ? 4.032 -2.907 -17.877 1.00 91.19 72 GLY A CA 1
ATOM 616 C C . GLY A 1 72 ? 4.970 -1.696 -17.748 1.00 91.19 72 GLY A C 1
ATOM 617 O O . GLY A 1 72 ? 6.132 -1.863 -17.387 1.00 91.19 72 GLY A O 1
ATOM 618 N N . ARG A 1 73 ? 4.488 -0.458 -17.959 1.00 90.81 73 ARG A N 1
ATOM 619 C CA . ARG A 1 73 ? 5.316 0.751 -17.770 1.00 90.81 73 ARG A CA 1
ATOM 620 C C . ARG A 1 73 ? 5.707 0.970 -16.313 1.00 90.81 73 ARG A C 1
ATOM 622 O O . ARG A 1 73 ? 6.741 1.592 -16.072 1.00 90.81 73 ARG A O 1
ATOM 629 N N . LEU A 1 74 ? 4.921 0.447 -15.370 1.00 91.75 74 LEU A N 1
ATOM 630 C CA . LEU A 1 74 ? 5.241 0.490 -13.946 1.00 91.75 74 LEU A CA 1
ATOM 631 C C . LEU A 1 74 ? 6.593 -0.172 -13.649 1.00 91.75 74 LEU A C 1
ATOM 633 O O . LEU A 1 74 ? 7.347 0.329 -12.822 1.00 91.75 74 LEU A O 1
ATOM 637 N N . PHE A 1 75 ? 6.911 -1.242 -14.379 1.00 90.38 75 PHE A N 1
ATOM 638 C CA . PHE A 1 75 ? 8.119 -2.050 -14.200 1.00 90.38 75 PHE A CA 1
ATOM 639 C C . PHE A 1 75 ? 9.217 -1.726 -15.220 1.00 90.38 75 PHE A C 1
ATOM 641 O O . PHE A 1 75 ? 10.255 -2.384 -15.259 1.00 90.38 75 PHE A O 1
ATOM 648 N N . SER A 1 76 ? 9.000 -0.719 -16.070 1.00 90.88 76 SER A N 1
ATOM 649 C CA . SER A 1 76 ? 10.017 -0.277 -17.020 1.00 90.88 76 SER A CA 1
ATOM 650 C C . SER A 1 76 ? 11.182 0.398 -16.292 1.00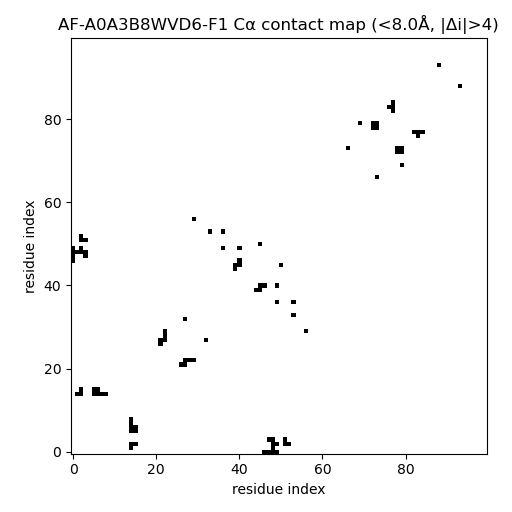 90.88 76 SER A C 1
ATOM 652 O O . SER A 1 76 ? 10.987 1.048 -15.265 1.00 90.88 76 SER A O 1
ATOM 654 N N . ARG A 1 77 ? 12.397 0.294 -16.848 1.00 88.25 77 ARG A N 1
ATOM 655 C CA . ARG A 1 77 ? 13.624 0.856 -16.248 1.00 88.25 77 ARG A CA 1
ATOM 656 C C . ARG A 1 77 ? 13.488 2.334 -15.873 1.00 88.25 77 ARG A C 1
ATOM 658 O O . ARG A 1 77 ? 13.966 2.756 -14.827 1.00 88.25 77 ARG A O 1
ATOM 665 N N . ASP A 1 78 ? 12.842 3.113 -16.732 1.00 90.06 78 ASP A N 1
ATOM 666 C CA . ASP A 1 78 ? 12.706 4.561 -16.555 1.00 90.06 78 ASP A CA 1
ATOM 667 C C . ASP A 1 78 ? 11.405 4.932 -15.800 1.00 90.06 78 ASP A C 1
ATOM 669 O O . ASP A 1 78 ? 11.092 6.112 -15.603 1.00 90.06 78 ASP A O 1
ATOM 673 N N . GLY A 1 79 ? 10.658 3.915 -15.352 1.00 89.06 79 GLY A N 1
ATOM 674 C CA . GLY A 1 79 ? 9.409 4.015 -14.611 1.00 89.06 79 GLY A CA 1
ATOM 675 C C . GLY A 1 79 ? 8.291 4.727 -15.372 1.00 89.06 79 GLY A C 1
ATOM 676 O O . GLY A 1 79 ? 8.400 5.106 -16.540 1.00 89.06 79 GLY A O 1
ATOM 677 N N . VAL A 1 80 ? 7.191 4.984 -14.665 1.00 90.31 80 VAL A N 1
ATOM 678 C CA . VAL A 1 80 ? 6.021 5.685 -15.221 1.00 90.31 80 VAL A CA 1
ATOM 679 C C . VAL A 1 80 ? 6.356 7.107 -15.687 1.00 90.31 80 VAL A C 1
ATOM 681 O O . VAL A 1 80 ? 5.791 7.584 -16.669 1.00 90.31 80 VAL A O 1
ATOM 684 N N . GLN A 1 81 ? 7.298 7.774 -15.014 1.00 89.62 81 GLN A N 1
ATOM 685 C CA . GLN A 1 81 ? 7.726 9.137 -15.346 1.00 89.62 81 GLN A CA 1
ATOM 686 C C . GLN A 1 81 ? 8.718 9.199 -16.518 1.00 89.62 81 GLN A C 1
ATOM 688 O O . GLN A 1 81 ? 9.099 10.300 -16.907 1.00 89.62 81 GLN A O 1
ATOM 693 N N . ARG A 1 82 ? 9.155 8.049 -17.062 1.00 86.94 82 ARG A N 1
ATOM 694 C CA . ARG A 1 82 ? 10.158 7.951 -18.140 1.00 86.94 82 ARG A CA 1
ATOM 695 C C . ARG A 1 82 ? 11.434 8.745 -17.843 1.00 86.94 82 ARG A C 1
ATOM 697 O O . ARG A 1 82 ? 12.075 9.291 -18.739 1.00 86.94 82 ARG A O 1
ATOM 704 N N . LYS A 1 83 ? 11.803 8.830 -16.564 1.00 86.56 83 LYS A N 1
ATOM 705 C CA . LYS A 1 83 ? 12.989 9.559 -16.120 1.00 86.56 83 LYS A CA 1
ATOM 706 C C . LYS A 1 83 ? 14.166 8.606 -16.134 1.00 86.56 83 LYS A C 1
ATOM 708 O O . LYS A 1 83 ? 14.325 7.796 -15.222 1.00 86.56 83 LYS A O 1
ATOM 713 N N . ARG A 1 84 ? 15.007 8.738 -17.158 1.00 84.12 84 ARG A N 1
ATOM 714 C CA . ARG A 1 84 ? 16.268 8.007 -17.243 1.00 84.12 84 ARG A CA 1
ATOM 715 C C . ARG A 1 84 ? 17.159 8.423 -16.076 1.00 84.12 84 ARG A C 1
ATOM 717 O O . ARG A 1 84 ? 17.591 9.570 -15.996 1.00 84.12 84 ARG A O 1
ATOM 724 N N . ARG A 1 85 ? 17.425 7.487 -15.171 1.00 83.25 85 ARG A N 1
ATOM 725 C CA . ARG A 1 85 ? 18.393 7.665 -14.087 1.00 83.25 85 ARG A CA 1
ATOM 726 C C . ARG A 1 85 ? 19.650 6.862 -14.413 1.00 83.25 85 ARG A C 1
ATOM 728 O O . ARG A 1 85 ? 19.517 5.720 -14.858 1.00 83.25 85 ARG A O 1
ATOM 735 N N . PRO A 1 86 ? 20.857 7.420 -14.223 1.00 82.81 86 PRO A N 1
ATOM 736 C CA . PRO A 1 86 ? 22.067 6.618 -14.282 1.00 82.81 86 PRO A CA 1
ATOM 737 C C . PRO A 1 86 ? 22.001 5.594 -13.146 1.00 82.81 86 PRO A C 1
ATOM 739 O O . PRO A 1 86 ? 21.950 5.951 -11.972 1.00 82.81 86 PRO A O 1
ATOM 742 N N . VAL A 1 87 ? 21.928 4.319 -13.513 1.00 82.19 87 VAL A N 1
ATOM 743 C CA . VAL A 1 87 ? 21.923 3.191 -12.583 1.00 82.19 87 VAL A CA 1
ATOM 744 C C . VAL A 1 87 ? 23.089 2.287 -12.935 1.00 82.19 87 VAL A C 1
ATOM 746 O O . VAL A 1 87 ? 23.277 1.928 -14.097 1.00 82.19 87 VAL A O 1
ATOM 749 N N . THR A 1 88 ? 23.874 1.924 -11.928 1.00 79.81 88 THR A N 1
ATOM 750 C CA . THR A 1 88 ? 25.002 1.004 -12.068 1.00 79.81 88 THR A CA 1
ATOM 751 C C . THR A 1 88 ? 24.657 -0.284 -11.342 1.00 79.81 88 THR A C 1
ATOM 753 O O . THR A 1 88 ? 24.444 -0.287 -10.130 1.00 79.81 88 THR A O 1
ATOM 756 N N . PHE A 1 89 ? 24.580 -1.390 -12.080 1.00 81.06 89 PHE A N 1
ATOM 757 C CA . PHE A 1 89 ? 24.345 -2.700 -11.489 1.00 81.06 89 PHE A CA 1
ATOM 758 C C . PHE A 1 89 ? 25.682 -3.386 -11.208 1.00 81.06 89 PHE A C 1
ATOM 760 O O . PHE A 1 89 ? 26.362 -3.852 -12.119 1.00 81.06 89 PHE A O 1
ATOM 767 N N . TYR A 1 90 ? 26.054 -3.455 -9.931 1.00 84.81 90 TYR A N 1
ATOM 768 C CA . TYR A 1 90 ? 27.201 -4.232 -9.470 1.00 84.81 90 TYR A CA 1
ATOM 769 C C . TYR A 1 90 ? 26.698 -5.500 -8.785 1.00 84.81 90 TYR A C 1
ATOM 771 O O . TYR A 1 90 ? 26.267 -5.454 -7.631 1.00 84.81 90 TYR A O 1
ATOM 779 N N . GLY A 1 91 ? 26.778 -6.639 -9.479 1.00 82.19 91 GLY A N 1
ATOM 780 C CA . GLY A 1 91 ? 2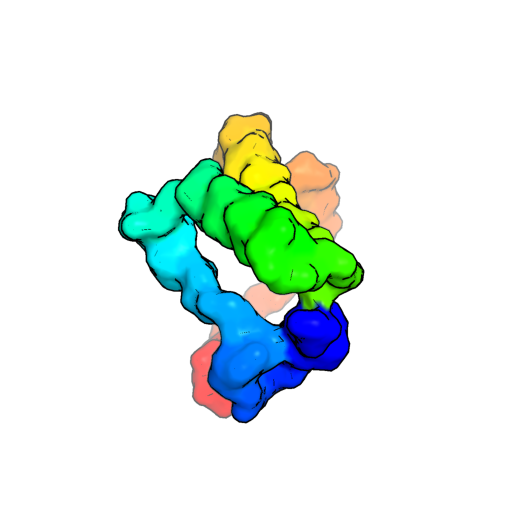6.247 -7.914 -8.980 1.00 82.19 91 GLY A CA 1
ATOM 781 C C . GLY A 1 91 ? 26.781 -8.305 -7.597 1.00 82.19 91 GLY A C 1
ATOM 782 O O . GLY A 1 91 ? 26.024 -8.787 -6.758 1.00 82.19 91 GLY A O 1
ATOM 783 N N . HIS A 1 92 ? 28.054 -8.013 -7.306 1.00 84.19 92 HIS A N 1
ATOM 784 C CA . HIS A 1 92 ? 28.644 -8.277 -5.989 1.00 84.19 92 HIS A CA 1
ATOM 785 C C . HIS A 1 92 ? 28.029 -7.413 -4.870 1.00 84.19 92 HIS A C 1
ATOM 787 O O . HIS A 1 92 ? 27.794 -7.930 -3.782 1.00 84.19 92 HIS A O 1
ATOM 793 N N . ARG A 1 93 ? 27.702 -6.135 -5.131 1.00 85.88 93 ARG A N 1
ATOM 794 C CA . ARG A 1 93 ? 27.073 -5.228 -4.146 1.00 85.88 93 ARG A CA 1
ATOM 795 C C . ARG A 1 93 ? 25.615 -5.591 -3.905 1.00 85.88 93 ARG A C 1
ATOM 797 O O . ARG A 1 93 ? 25.174 -5.595 -2.763 1.00 85.88 93 ARG A O 1
ATOM 804 N N . PHE A 1 94 ? 24.894 -5.955 -4.965 1.00 82.62 94 PHE A N 1
ATOM 805 C CA . PHE A 1 94 ? 23.533 -6.474 -4.842 1.00 82.62 94 PHE A CA 1
ATOM 806 C C . PHE A 1 94 ? 23.507 -7.752 -3.991 1.00 82.62 94 PHE A C 1
ATOM 808 O O . PHE A 1 94 ? 22.720 -7.862 -3.056 1.00 82.62 94 PHE A O 1
ATOM 815 N N . LYS A 1 95 ? 24.436 -8.686 -4.247 1.00 82.69 95 LYS A N 1
ATOM 816 C CA . LYS A 1 95 ? 24.556 -9.940 -3.489 1.00 82.69 95 LYS A CA 1
ATOM 817 C C . LYS A 1 95 ? 25.043 -9.741 -2.045 1.00 82.69 95 LYS A C 1
ATOM 819 O O . LYS A 1 95 ? 24.811 -10.621 -1.223 1.00 82.69 95 LYS A O 1
ATOM 824 N N . ALA A 1 96 ? 25.751 -8.652 -1.744 1.00 83.56 96 ALA A N 1
ATOM 825 C CA . ALA A 1 96 ? 26.106 -8.275 -0.376 1.00 83.56 96 ALA A CA 1
ATOM 826 C C . ALA A 1 96 ? 24.882 -7.715 0.368 1.00 83.56 96 ALA A C 1
ATOM 828 O O . ALA A 1 96 ? 24.539 -8.229 1.421 1.00 83.56 96 ALA A O 1
ATOM 829 N N . GLY A 1 97 ? 24.149 -6.766 -0.228 1.00 73.88 97 GLY A N 1
ATOM 830 C CA . GLY A 1 97 ? 22.943 -6.191 0.385 1.00 73.88 97 GLY A CA 1
ATOM 831 C C . GLY A 1 97 ? 21.781 -7.178 0.550 1.00 73.88 97 GLY A C 1
ATOM 832 O O . GLY A 1 97 ? 21.006 -7.058 1.488 1.00 73.88 97 GLY A O 1
ATOM 833 N N . ALA A 1 98 ? 21.670 -8.184 -0.323 1.00 75.75 98 ALA A N 1
ATOM 834 C CA . ALA A 1 98 ? 20.659 -9.236 -0.199 1.00 75.75 98 ALA A CA 1
ATOM 835 C C . ALA A 1 98 ? 20.975 -10.277 0.892 1.00 75.75 98 ALA A C 1
ATOM 837 O O . ALA A 1 98 ? 20.110 -11.085 1.218 1.00 75.75 98 ALA A O 1
ATOM 838 N N . ARG A 1 99 ? 22.212 -10.307 1.408 1.00 76.00 99 ARG A N 1
ATOM 839 C CA . ARG A 1 99 ? 22.655 -11.299 2.399 1.00 76.00 99 ARG A CA 1
ATOM 840 C C . ARG A 1 99 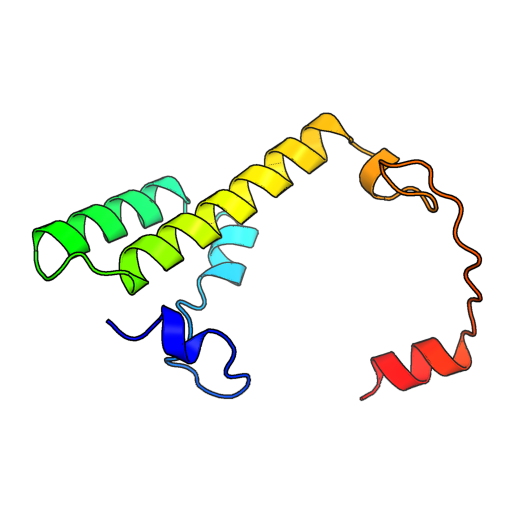? 22.619 -10.811 3.847 1.00 76.00 99 ARG A C 1
ATOM 842 O O . ARG A 1 99 ? 22.767 -11.661 4.719 1.00 76.00 99 ARG A O 1
ATOM 849 N N . GLY A 1 100 ? 22.323 -9.528 4.069 1.00 53.16 100 GLY A N 1
ATOM 850 C CA . GLY A 1 100 ? 22.321 -8.913 5.399 1.00 53.16 100 GLY A CA 1
ATOM 851 C C . GLY A 1 100 ? 23.724 -8.534 5.825 1.00 53.16 100 GLY A C 1
ATOM 852 O O . GLY A 1 100 ? 24.550 -9.455 5.991 1.00 53.16 100 GLY A O 1
#

Solvent-accessible surface area (backbone atoms only — not comparable to full-atom values): 6150 Å² total; per-residue (Å²): 126,59,44,74,81,27,63,82,55,92,85,52,81,85,23,50,89,74,52,62,68,41,52,71,72,61,78,40,56,69,66,57,54,51,53,50,50,55,51,45,34,74,74,72,64,74,46,74,23,61,52,47,56,55,51,55,53,48,52,55,51,50,51,52,53,49,44,69,75,47,43,75,39,59,76,37,94,33,34,78,82,62,53,83,66,97,76,85,88,52,68,69,58,55,59,48,68,75,64,111

Nearest PDB structures (foldseek):
  6kii-assembly1_A  TM=9.814E-01  e=5.775E-06  Limnospira platensis
  1np7-assembly2_B  TM=9.846E-01  e=3.478E-05  Synechocystis sp. PCC 6803
  2ijg-assembly1_X  TM=9.726E-01  e=8.038E-05  Arabidopsis thaliana
  2vtb-assembly3_F  TM=9.741E-01  e=3.380E-04  Arabidopsis thaliana
  2vtb-assembly1_B  TM=9.756E-01  e=3.588E-04  Arabidopsis thaliana

Foldseek 3Di:
DCQVPQVPPPDDPPNDPPCVVCVVVVVDDLVNVLVVLVVCCVVPNDDPNSVVVNVVSVVVVVVVVVCVVCPCQCVDPCHPVNNDDDDDDDPVVVVVVVVD

pLDDT: mean 78.69, std 12.13, range [48.38, 93.94]

Secondary structure (DSSP, 8-state):
--HHHHTT-SS-GGGS---HHHHH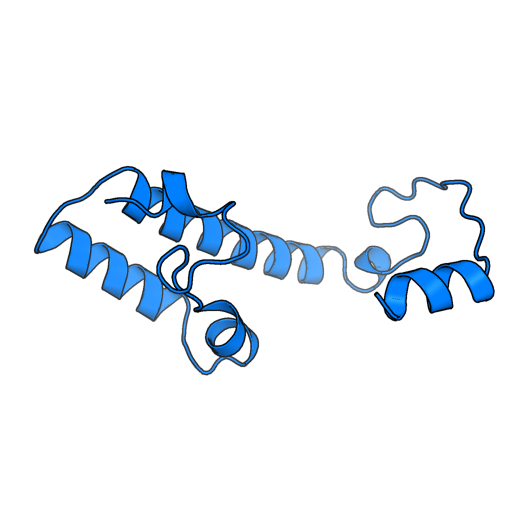TTSS-HHHHHHHHHHHHHHS---HHHHHHHHHHHHHHHHHHHHHHHGGGGGSTTTTTT--------HHHHHHHTT-

Sequence (100 aa):
ANYKVTRNALDDWGSSSKFAPWLANGCLSVREVVAAIEQYERQHTRNDSTYWLWFELLWREYFYWYALKHGGRLFSRDGVQRKRRPVTFYGHRFKAGARG